Protein AF-A0A502FK28-F1 (afdb_monomer)

Radius of gyration: 28.44 Å; Cα contacts (8 Å, |Δi|>4): 170; chains: 1; bounding box: 44×73×74 Å

Foldseek 3Di:
DDDDDDDDDDDDDDDDPPPPPVCPPPPDDDDDPPDDDPVLQFQAFEAEPVRDTQATFHDFDADPVVRDTQWTWGFGADPVRPDIAIAIDGPVQWDDDPPPSHIYGHHHSVVRNVGDGDDD

Organism: NCBI:txid1854500

Mean predicted aligned error: 12.31 Å

Structure (mmCIF, N/CA/C/O backbone):
data_AF-A0A502FK28-F1
#
_entry.id   AF-A0A502FK28-F1
#
loop_
_atom_site.group_PDB
_atom_site.id
_atom_site.type_symbol
_atom_site.label_atom_id
_atom_site.label_alt_id
_atom_site.label_comp_id
_atom_site.label_asym_id
_atom_site.label_entity_id
_atom_site.label_seq_id
_atom_site.pdbx_PDB_ins_code
_atom_site.Cartn_x
_atom_site.Cartn_y
_atom_site.Cartn_z
_atom_site.occupancy
_atom_site.B_iso_or_equiv
_atom_site.auth_seq_id
_atom_site.auth_comp_id
_atom_site.auth_asym_id
_atom_site.auth_atom_id
_atom_site.pdbx_PDB_model_num
ATOM 1 N N . MET A 1 1 ? 29.294 56.379 50.948 1.00 40.31 1 MET A N 1
ATOM 2 C CA . MET A 1 1 ? 28.329 57.498 51.034 1.00 40.31 1 MET A CA 1
ATOM 3 C C . MET A 1 1 ? 27.189 57.244 50.061 1.00 40.31 1 MET A C 1
ATOM 5 O O . MET A 1 1 ? 27.448 56.984 48.898 1.00 40.31 1 MET A O 1
ATOM 9 N N . LYS A 1 2 ? 25.957 57.229 50.581 1.00 33.72 2 LYS A N 1
ATOM 10 C CA . LYS A 1 2 ? 24.683 57.074 49.860 1.00 33.72 2 LYS A CA 1
ATOM 11 C C . LYS A 1 2 ? 24.199 58.450 49.392 1.00 33.72 2 LYS A C 1
ATOM 13 O O . LYS A 1 2 ? 24.170 59.340 50.229 1.00 33.72 2 LYS A O 1
ATOM 18 N N . LEU A 1 3 ? 23.774 58.574 48.135 1.00 41.69 3 LEU A N 1
ATOM 19 C CA . LEU A 1 3 ? 22.948 59.639 47.527 1.00 41.69 3 LEU A CA 1
ATOM 20 C C . LEU A 1 3 ? 22.390 59.019 46.221 1.00 41.69 3 LEU A C 1
ATOM 22 O O . LEU A 1 3 ? 23.112 58.258 45.593 1.00 41.69 3 LEU A O 1
ATOM 26 N N . MET A 1 4 ? 21.163 59.198 45.733 1.00 41.06 4 MET A N 1
ATOM 27 C CA . MET A 1 4 ? 20.084 60.143 46.006 1.00 41.06 4 MET A CA 1
ATOM 28 C C . MET A 1 4 ? 18.779 59.523 45.456 1.00 41.06 4 MET A C 1
ATOM 30 O O . MET A 1 4 ? 18.803 58.812 44.454 1.00 41.06 4 MET A O 1
ATOM 34 N N . ARG A 1 5 ? 17.649 59.764 46.125 1.00 48.34 5 ARG A N 1
ATOM 35 C CA . ARG A 1 5 ? 16.294 59.406 45.675 1.00 48.34 5 ARG A CA 1
ATOM 36 C C . ARG A 1 5 ? 15.754 60.516 44.775 1.00 48.34 5 ARG A C 1
ATOM 38 O O . ARG A 1 5 ? 15.783 61.655 45.220 1.00 48.34 5 ARG A O 1
ATOM 45 N N . THR A 1 6 ? 15.127 60.179 43.652 1.00 44.59 6 THR A N 1
ATOM 46 C CA . THR A 1 6 ? 14.027 60.975 43.077 1.00 44.59 6 THR A CA 1
ATOM 47 C C . THR A 1 6 ? 13.126 60.081 42.232 1.00 44.59 6 THR A C 1
ATOM 49 O O . THR A 1 6 ? 13.538 59.485 41.243 1.00 44.59 6 THR A O 1
ATOM 52 N N . ALA A 1 7 ? 11.878 59.978 42.681 1.00 48.84 7 ALA A N 1
ATOM 53 C CA . ALA A 1 7 ? 10.762 59.425 41.940 1.00 48.84 7 ALA A CA 1
ATOM 54 C C . ALA A 1 7 ? 10.211 60.501 40.999 1.00 48.84 7 ALA A C 1
ATOM 56 O O . ALA A 1 7 ? 10.055 61.656 41.401 1.00 48.84 7 ALA A O 1
ATOM 57 N N . THR A 1 8 ? 9.855 60.130 39.774 1.00 46.88 8 THR A N 1
ATOM 58 C CA . THR A 1 8 ? 8.881 60.889 38.987 1.00 46.88 8 THR A CA 1
ATOM 59 C C . THR A 1 8 ? 8.050 59.903 38.179 1.00 46.88 8 THR A C 1
ATOM 61 O O . THR A 1 8 ? 8.570 59.095 37.416 1.00 46.88 8 THR A O 1
ATOM 64 N N . LEU A 1 9 ? 6.754 59.938 38.464 1.00 50.47 9 LEU A N 1
ATOM 65 C CA . LEU A 1 9 ? 5.684 59.121 37.921 1.00 50.47 9 LEU A CA 1
ATOM 66 C C . LEU A 1 9 ? 5.212 59.758 36.606 1.00 50.47 9 LEU A C 1
ATOM 68 O O . LEU A 1 9 ? 4.836 60.928 36.633 1.00 50.47 9 LEU A O 1
ATOM 72 N N . LEU A 1 10 ? 5.174 59.021 35.491 1.00 40.47 10 LEU A N 1
ATOM 73 C CA . LEU A 1 10 ? 4.276 59.361 34.385 1.00 40.47 10 LEU A CA 1
ATOM 74 C C . LEU A 1 10 ? 4.011 58.179 33.440 1.00 40.47 10 LEU A C 1
ATOM 76 O O . LEU A 1 10 ? 4.933 57.512 32.986 1.00 40.47 10 LEU A O 1
ATOM 80 N N . ALA A 1 11 ? 2.730 58.074 33.087 1.00 39.06 11 ALA A N 1
ATOM 81 C CA . ALA A 1 11 ? 2.180 57.598 31.821 1.00 39.06 11 ALA A CA 1
ATOM 82 C C . ALA A 1 11 ? 1.868 56.098 31.633 1.00 39.06 11 ALA A C 1
ATOM 84 O O . ALA A 1 11 ? 2.715 55.270 31.326 1.00 39.06 11 ALA A O 1
ATOM 85 N N . ALA A 1 12 ? 0.549 55.879 31.632 1.00 44.69 12 ALA A N 1
ATOM 86 C CA . ALA A 1 12 ? -0.217 55.322 30.516 1.00 44.69 12 ALA A CA 1
ATOM 87 C C . ALA A 1 12 ? -0.491 53.810 30.506 1.00 44.69 12 ALA A C 1
ATOM 89 O O . ALA A 1 12 ? 0.389 52.970 30.354 1.00 44.69 12 ALA A O 1
ATOM 90 N N . LEU A 1 13 ? -1.796 53.521 30.583 1.00 50.53 13 LEU A N 1
ATOM 91 C CA . LEU A 1 13 ? -2.466 52.342 30.040 1.00 50.53 13 LEU A CA 1
ATOM 92 C C . LEU A 1 13 ? -1.784 51.863 28.748 1.00 50.53 13 LEU A C 1
ATOM 94 O O . LEU A 1 13 ? -1.858 52.539 27.723 1.00 50.53 13 LEU A O 1
ATOM 98 N N . ALA A 1 14 ? -1.223 50.661 28.773 1.00 48.22 14 ALA A N 1
ATOM 99 C CA . ALA A 1 14 ? -1.036 49.864 27.573 1.00 48.22 14 ALA A CA 1
ATOM 100 C C . ALA A 1 14 ? -1.910 48.621 27.732 1.00 48.22 14 ALA A C 1
ATOM 102 O O . ALA A 1 14 ? -1.715 47.822 28.647 1.00 48.22 14 ALA A O 1
ATOM 103 N N . ALA A 1 15 ? -2.929 48.521 26.878 1.00 52.84 15 ALA A N 1
ATOM 104 C CA . ALA A 1 15 ? -3.768 47.346 26.740 1.00 52.84 15 ALA A CA 1
ATOM 105 C C . ALA A 1 15 ? -2.878 46.104 26.610 1.00 52.84 15 ALA A C 1
ATOM 107 O O . ALA A 1 15 ? -2.051 46.020 25.701 1.00 52.84 15 ALA A O 1
ATOM 108 N N . ALA A 1 16 ? -3.031 45.152 27.529 1.00 57.72 16 ALA A N 1
ATOM 109 C CA . ALA A 1 16 ? -2.436 43.841 27.346 1.00 57.72 16 ALA A CA 1
ATOM 110 C C . ALA A 1 16 ? -3.013 43.250 26.049 1.00 57.72 16 ALA A C 1
ATOM 112 O O . ALA A 1 16 ? -4.238 43.287 25.879 1.00 57.72 16 ALA A O 1
ATOM 113 N N . PRO A 1 17 ? -2.194 4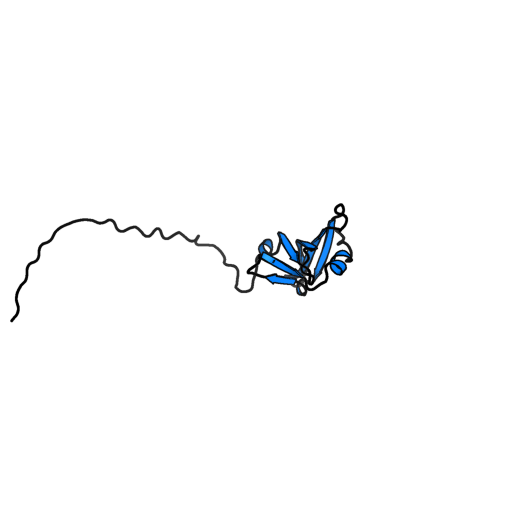2.706 25.132 1.00 52.06 17 PRO A N 1
ATOM 114 C CA . PRO A 1 17 ? -2.737 41.858 24.093 1.00 52.06 17 PRO A CA 1
ATOM 115 C C . PRO A 1 17 ? -3.353 40.667 24.824 1.00 52.06 17 PRO A C 1
ATOM 117 O O . PRO A 1 17 ? -2.648 39.865 25.438 1.00 52.06 17 PRO A O 1
ATOM 120 N N . ALA A 1 18 ? -4.684 40.603 24.829 1.00 57.78 18 ALA A N 1
ATOM 121 C CA . ALA A 1 18 ? -5.392 39.384 25.156 1.00 57.78 18 ALA A CA 1
ATOM 122 C C . ALA A 1 18 ? -4.776 38.310 24.264 1.00 57.78 18 ALA A C 1
ATOM 124 O O . ALA A 1 18 ? -4.838 38.412 23.037 1.00 57.78 18 ALA A O 1
ATOM 125 N N . LEU A 1 19 ? -4.094 37.343 24.876 1.00 58.50 19 LEU A N 1
ATOM 126 C CA . LEU A 1 19 ? -3.631 36.171 24.164 1.00 58.50 19 LEU A CA 1
ATOM 127 C C . LEU A 1 19 ? -4.883 35.569 23.535 1.00 58.50 19 LEU A C 1
ATOM 129 O O . LEU A 1 19 ? -5.733 35.026 24.239 1.00 58.50 19 LEU A O 1
ATOM 133 N N . ALA A 1 20 ? -5.017 35.719 22.220 1.00 54.94 20 ALA A N 1
ATOM 134 C CA . ALA A 1 20 ? -5.91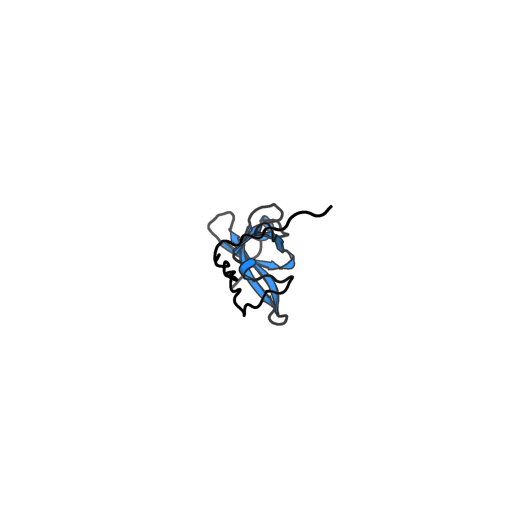1 34.912 21.424 1.00 54.94 20 ALA A CA 1
ATOM 135 C C . ALA A 1 20 ? -5.384 33.482 21.555 1.00 54.94 20 ALA A C 1
ATOM 137 O O . ALA A 1 20 ? -4.581 33.017 20.748 1.00 54.94 20 ALA A O 1
ATOM 138 N N . GLN A 1 21 ? -5.751 32.816 22.651 1.00 57.28 21 GLN A N 1
ATOM 139 C CA . GLN A 1 21 ? -5.604 31.384 22.790 1.00 57.28 21 GLN A CA 1
ATOM 140 C C . GLN A 1 21 ? -6.452 30.815 21.665 1.00 57.28 21 GLN A C 1
ATOM 142 O O . GLN A 1 21 ? -7.678 30.799 21.755 1.00 57.28 21 GLN A O 1
ATOM 147 N N . GLY A 1 22 ? -5.785 30.449 20.567 1.00 54.12 22 GLY A N 1
ATOM 148 C CA . GLY A 1 22 ? -6.382 29.688 19.487 1.00 54.12 22 GLY A CA 1
ATOM 149 C C . GLY A 1 22 ? -7.061 28.498 20.133 1.00 54.12 22 GLY A C 1
ATOM 150 O O . GLY A 1 22 ? -6.394 27.618 20.677 1.00 54.12 22 GLY A O 1
ATOM 151 N N . GLN A 1 23 ? -8.388 28.552 20.176 1.00 52.31 23 GLN A N 1
ATOM 152 C CA . GLN A 1 23 ? -9.214 27.519 20.762 1.00 52.31 23 GLN A CA 1
ATOM 153 C C . GLN A 1 23 ? -8.968 26.266 19.931 1.00 52.31 23 GLN A C 1
ATOM 155 O O . GLN A 1 23 ? -9.512 26.111 18.841 1.00 52.31 23 GLN A O 1
ATOM 160 N N . THR A 1 24 ? -8.091 25.387 20.408 1.00 60.69 24 THR A N 1
ATOM 161 C CA . THR A 1 24 ? -8.039 24.024 19.898 1.00 60.69 24 THR A CA 1
ATOM 162 C C . THR A 1 24 ? -9.405 23.430 20.235 1.00 60.69 24 THR A C 1
ATOM 164 O O . THR A 1 24 ? -9.802 23.521 21.400 1.00 60.69 24 THR A O 1
ATOM 167 N N . PRO A 1 25 ? -10.176 22.919 19.259 1.00 61.59 25 PRO A N 1
ATOM 168 C CA . PRO A 1 25 ? -11.527 22.445 19.518 1.00 61.59 25 PRO A CA 1
ATOM 169 C C . PRO A 1 25 ? -11.487 21.389 20.625 1.00 61.59 25 PRO A C 1
ATOM 171 O O . PRO A 1 25 ? -10.918 20.307 20.464 1.00 61.59 25 PRO A O 1
ATOM 174 N N . ALA A 1 26 ? -12.055 21.740 21.778 1.00 60.62 26 ALA A N 1
ATOM 175 C CA . ALA A 1 26 ? -12.177 20.855 22.922 1.00 60.62 26 ALA A CA 1
ATOM 176 C C . ALA A 1 26 ? -13.158 19.737 22.542 1.00 60.62 26 ALA A C 1
ATOM 178 O O . ALA A 1 26 ? -14.367 19.949 22.526 1.00 60.62 26 ALA A O 1
ATOM 179 N N . GLY A 1 27 ? -12.624 18.576 22.152 1.00 72.75 27 GLY A N 1
ATOM 180 C CA . GLY A 1 27 ? -13.416 17.420 21.715 1.00 72.75 27 GLY A CA 1
ATOM 181 C C . GLY A 1 27 ? -12.803 16.576 20.593 1.00 72.75 27 GLY A C 1
ATOM 182 O O . GLY A 1 27 ? -13.366 15.538 20.261 1.00 72.75 27 GLY A O 1
ATOM 183 N N . ALA A 1 28 ? -11.669 16.970 20.006 1.00 76.94 28 ALA A N 1
ATOM 184 C CA . ALA A 1 28 ? -11.015 16.154 18.983 1.00 76.94 28 ALA A CA 1
ATOM 185 C C . ALA A 1 28 ? -10.338 14.915 19.599 1.00 76.94 28 ALA A C 1
ATOM 187 O O . ALA A 1 28 ? -9.411 15.033 20.402 1.00 76.94 28 ALA A O 1
ATOM 188 N N . THR A 1 29 ? -10.776 13.718 19.205 1.00 83.19 29 THR A N 1
ATOM 189 C CA . THR A 1 29 ? -10.049 12.477 19.494 1.00 83.19 29 THR A CA 1
ATOM 190 C C . THR A 1 29 ? -8.783 12.434 18.642 1.00 83.19 29 THR A C 1
ATOM 192 O O . THR A 1 29 ? -8.853 12.464 17.414 1.00 83.19 29 THR A O 1
ATOM 195 N N . ALA A 1 30 ? -7.620 12.380 19.290 1.00 86.12 30 ALA A N 1
ATOM 196 C CA . ALA A 1 30 ? -6.344 12.231 18.603 1.00 86.12 30 ALA A CA 1
ATOM 197 C C . ALA A 1 30 ? -6.149 10.790 18.114 1.00 86.12 30 ALA A C 1
ATOM 199 O O . ALA A 1 30 ? -6.603 9.835 18.747 1.00 86.12 30 ALA A O 1
ATOM 200 N N . ILE A 1 31 ? -5.432 10.638 17.004 1.00 86.50 31 ILE A N 1
ATOM 201 C CA . ILE A 1 31 ? -5.016 9.323 16.515 1.00 86.50 31 ILE A CA 1
ATOM 202 C C . ILE A 1 31 ? -3.915 8.796 17.439 1.00 86.50 31 ILE A C 1
ATOM 204 O O . ILE A 1 31 ? -2.973 9.542 17.720 1.00 86.50 31 ILE A O 1
ATOM 208 N N . PRO A 1 32 ? -4.013 7.546 17.929 1.00 88.44 32 PRO A N 1
ATOM 209 C CA . PRO A 1 32 ? -2.973 6.971 18.769 1.00 88.44 32 PRO A CA 1
ATOM 210 C C . PRO A 1 32 ? -1.628 6.920 18.039 1.00 88.44 32 PRO A C 1
ATOM 212 O O . PRO A 1 32 ? -1.566 6.757 16.820 1.00 88.44 32 PRO A O 1
ATOM 215 N N . SER A 1 33 ? -0.532 7.009 18.789 1.00 86.75 33 SER A N 1
ATOM 216 C CA . SER A 1 33 ? 0.805 6.835 18.223 1.00 86.75 33 SER A CA 1
ATOM 217 C C . SER A 1 33 ? 0.933 5.477 17.519 1.00 86.75 33 SER A C 1
ATOM 219 O O . SER A 1 33 ? 0.344 4.476 17.934 1.00 86.75 33 SER A O 1
ATOM 221 N N . GLY A 1 34 ? 1.667 5.457 16.405 1.00 85.88 34 GLY A N 1
ATOM 222 C CA . GLY A 1 34 ? 1.835 4.259 15.576 1.00 85.88 34 GLY A CA 1
ATOM 223 C C . GLY A 1 34 ? 0.612 3.874 14.734 1.00 85.88 34 GLY A C 1
ATOM 224 O O . GLY A 1 34 ? 0.628 2.810 14.123 1.00 85.88 34 GLY A O 1
ATOM 225 N N . HIS A 1 35 ? -0.434 4.706 14.690 1.00 87.19 35 HIS A N 1
ATOM 226 C CA . HIS A 1 35 ? -1.594 4.507 13.823 1.00 87.19 35 HIS A CA 1
ATOM 227 C C . HIS A 1 35 ? -1.645 5.589 12.744 1.00 87.19 35 HIS A C 1
ATOM 229 O O . HIS A 1 35 ? -1.247 6.733 12.959 1.00 87.19 35 HIS A O 1
ATOM 235 N N . LEU A 1 36 ? -2.177 5.223 11.582 1.00 87.00 36 LEU A N 1
ATOM 236 C CA . LEU A 1 36 ? -2.362 6.111 10.439 1.00 87.00 36 LEU A CA 1
ATOM 237 C C . LEU A 1 36 ? -3.832 6.090 10.026 1.00 87.00 36 LEU A C 1
ATOM 239 O O . LEU A 1 36 ? -4.509 5.066 10.137 1.00 87.00 36 LEU A O 1
ATOM 243 N N . ARG A 1 37 ? -4.336 7.226 9.534 1.00 89.56 37 ARG A N 1
ATOM 244 C CA . ARG A 1 37 ? -5.651 7.259 8.879 1.00 89.56 37 ARG A CA 1
ATOM 245 C C . ARG A 1 37 ? -5.567 6.455 7.591 1.00 89.56 37 ARG A C 1
ATOM 247 O O . ARG A 1 37 ? -4.596 6.612 6.859 1.00 89.56 37 ARG A O 1
ATOM 254 N N . ALA A 1 38 ? -6.614 5.702 7.266 1.00 90.94 38 ALA A N 1
ATOM 255 C CA . ALA A 1 38 ? -6.724 5.058 5.957 1.00 90.94 38 ALA A CA 1
ATOM 256 C C . ALA A 1 38 ? -6.568 6.077 4.813 1.00 90.94 38 ALA A C 1
ATOM 258 O O . ALA A 1 38 ? -5.779 5.857 3.908 1.00 90.94 38 ALA A O 1
ATOM 259 N N . GLU A 1 39 ? -7.197 7.251 4.929 1.00 90.06 39 GLU A N 1
ATOM 260 C CA . GLU A 1 39 ? -7.079 8.364 3.966 1.00 90.06 39 GLU A CA 1
ATOM 261 C C . GLU A 1 39 ? -5.645 8.913 3.813 1.00 90.06 39 GLU A C 1
ATOM 263 O O . GLU A 1 39 ? -5.328 9.580 2.839 1.00 90.06 39 GLU A O 1
ATOM 268 N N . ALA A 1 40 ? -4.743 8.660 4.768 1.00 87.88 40 ALA A N 1
ATOM 269 C CA . ALA A 1 40 ? -3.338 9.035 4.597 1.00 87.88 40 ALA A CA 1
ATOM 270 C C . ALA A 1 40 ? -2.586 8.072 3.658 1.00 87.88 40 ALA A C 1
ATOM 272 O O . ALA A 1 40 ? -1.547 8.452 3.115 1.00 87.88 40 ALA A O 1
ATOM 273 N N . LEU A 1 41 ? -3.097 6.845 3.506 1.00 89.88 41 LEU A N 1
ATOM 274 C CA . LEU A 1 41 ? -2.559 5.792 2.646 1.00 89.88 41 LEU A CA 1
ATOM 275 C C . LEU A 1 41 ? -3.315 5.677 1.313 1.00 89.88 41 LEU A C 1
ATOM 277 O O . LEU A 1 41 ? -2.694 5.327 0.320 1.00 89.88 41 LEU A O 1
ATOM 281 N N . ILE A 1 42 ? -4.617 5.957 1.291 1.00 93.31 42 ILE A N 1
ATOM 282 C CA . ILE A 1 42 ? -5.416 6.053 0.061 1.00 93.31 42 ILE A CA 1
ATOM 283 C C . ILE A 1 42 ? -4.954 7.279 -0.748 1.00 93.31 42 ILE A C 1
ATOM 285 O O . ILE A 1 42 ? -4.419 8.237 -0.177 1.00 93.31 42 ILE A O 1
ATOM 289 N N . ASP A 1 43 ? -5.099 7.213 -2.071 1.00 91.88 43 ASP A N 1
ATOM 290 C CA . ASP A 1 43 ? -4.651 8.226 -3.036 1.00 91.88 43 ASP A CA 1
ATOM 291 C C . ASP A 1 43 ? -3.131 8.469 -2.979 1.00 91.88 43 ASP A C 1
ATOM 293 O O . ASP A 1 43 ? -2.628 9.597 -3.056 1.00 91.88 43 ASP A O 1
ATOM 297 N N . ARG A 1 44 ? -2.372 7.400 -2.711 1.00 93.06 44 ARG A N 1
ATOM 298 C CA . ARG A 1 44 ? -0.908 7.428 -2.681 1.00 93.06 44 ARG A CA 1
ATOM 299 C C . ARG A 1 44 ? -0.313 6.751 -3.890 1.00 93.06 44 ARG A C 1
ATOM 301 O O . ARG A 1 44 ? -0.587 5.576 -4.123 1.00 93.06 44 ARG A O 1
ATOM 308 N N . ASP A 1 45 ? 0.633 7.442 -4.508 1.00 94.38 45 ASP A N 1
ATOM 309 C CA . ASP A 1 45 ? 1.497 6.875 -5.532 1.00 94.38 45 ASP A CA 1
ATOM 310 C C . ASP A 1 45 ? 2.316 5.712 -4.955 1.00 94.38 45 ASP A C 1
ATOM 312 O O . ASP A 1 45 ? 2.999 5.826 -3.919 1.00 94.38 45 ASP A O 1
ATOM 316 N N . VAL A 1 46 ? 2.259 4.583 -5.652 1.00 95.19 46 VAL A N 1
ATOM 317 C CA . VAL A 1 46 ? 2.982 3.361 -5.325 1.00 95.19 46 VAL A CA 1
ATOM 318 C C . VAL A 1 46 ? 4.168 3.210 -6.265 1.00 95.19 46 VAL A C 1
ATOM 320 O O . VAL A 1 46 ? 4.025 3.173 -7.487 1.00 95.19 46 VAL A O 1
ATOM 323 N N . TYR A 1 47 ? 5.349 3.050 -5.679 1.00 94.88 47 TYR A N 1
ATOM 324 C CA . TYR A 1 47 ? 6.609 2.861 -6.384 1.00 94.88 47 TYR A CA 1
ATOM 325 C C . TYR A 1 47 ? 7.145 1.457 -6.141 1.00 94.88 47 TYR A C 1
ATOM 327 O O . TYR A 1 47 ? 7.214 0.999 -5.003 1.00 94.88 47 TYR A O 1
ATOM 335 N N . SER A 1 48 ? 7.555 0.780 -7.204 1.00 94.81 48 SER A N 1
ATOM 336 C CA . SER A 1 48 ? 8.194 -0.534 -7.141 1.00 94.81 48 SER A CA 1
ATOM 337 C C . SER A 1 48 ? 9.673 -0.459 -6.734 1.00 94.81 48 SER A C 1
ATOM 339 O O . SER A 1 48 ? 10.258 0.620 -6.610 1.00 94.81 48 SER A O 1
ATOM 341 N N . THR A 1 49 ? 10.317 -1.619 -6.568 1.00 95.75 49 THR A N 1
ATOM 342 C CA . THR A 1 49 ? 11.750 -1.719 -6.218 1.00 95.75 49 THR A CA 1
ATOM 343 C C . THR A 1 49 ? 12.693 -1.177 -7.294 1.00 95.75 49 THR A C 1
ATOM 345 O O . THR A 1 49 ? 13.803 -0.753 -6.983 1.00 95.75 49 THR A O 1
ATOM 348 N N . ASP A 1 50 ? 12.246 -1.134 -8.548 1.00 95.06 50 ASP A N 1
ATOM 349 C CA . ASP A 1 50 ? 12.919 -0.48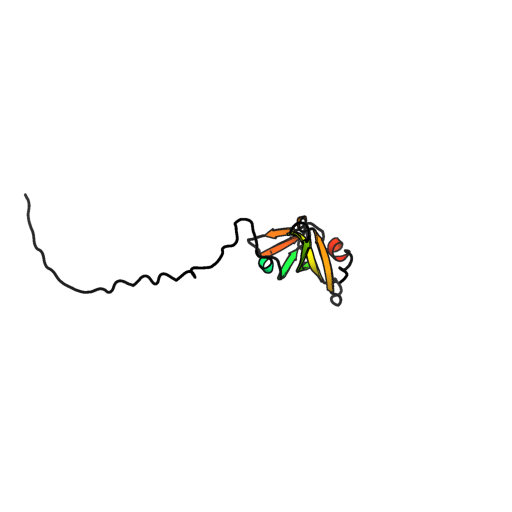6 -9.677 1.00 95.06 50 ASP A CA 1
ATOM 350 C C . ASP A 1 50 ? 12.689 1.037 -9.737 1.00 95.06 50 ASP A C 1
ATOM 352 O O . ASP A 1 50 ? 13.102 1.683 -10.698 1.00 95.06 50 ASP A O 1
ATOM 356 N N . ASN A 1 51 ? 12.082 1.625 -8.696 1.00 91.88 51 ASN A N 1
ATOM 357 C CA . ASN A 1 51 ? 11.791 3.056 -8.573 1.00 91.88 51 ASN A CA 1
ATOM 358 C C . ASN A 1 51 ? 10.910 3.583 -9.723 1.00 91.88 51 ASN A C 1
ATOM 360 O O . ASN A 1 51 ? 11.081 4.707 -10.199 1.00 91.88 51 ASN A O 1
ATOM 364 N N . VAL A 1 52 ? 9.967 2.749 -10.164 1.00 92.44 52 VAL A N 1
ATOM 365 C CA . VAL A 1 52 ? 8.960 3.069 -11.177 1.00 92.44 52 VAL A CA 1
ATOM 366 C C . VAL A 1 52 ? 7.609 3.192 -10.487 1.00 92.44 52 VAL A C 1
ATOM 368 O O . VAL A 1 52 ? 7.246 2.350 -9.667 1.00 92.44 52 VAL A O 1
ATOM 371 N N . GLU A 1 53 ? 6.853 4.229 -10.830 1.00 93.06 53 GLU A N 1
ATOM 372 C CA . GLU A 1 53 ? 5.465 4.350 -10.399 1.00 93.06 53 GLU A CA 1
ATOM 373 C C . GLU A 1 53 ? 4.622 3.262 -11.081 1.00 93.06 53 GLU A C 1
ATOM 375 O O . GLU A 1 53 ? 4.623 3.105 -12.309 1.00 93.06 53 GLU A O 1
ATOM 380 N N . VAL A 1 54 ? 3.959 2.438 -10.271 1.00 93.75 54 VAL A N 1
ATOM 381 C CA . VAL A 1 54 ? 3.097 1.351 -10.758 1.00 93.75 54 VAL A CA 1
ATOM 382 C C . VAL A 1 54 ? 1.624 1.743 -10.780 1.00 93.75 54 VAL A C 1
ATOM 384 O O . VAL A 1 54 ? 0.865 1.118 -11.522 1.00 93.75 54 VAL A O 1
ATOM 387 N N . GLY A 1 55 ? 1.255 2.764 -10.006 1.00 94.12 55 GLY A N 1
ATOM 388 C CA . GLY A 1 55 ? -0.084 3.331 -9.921 1.00 94.12 55 GLY A CA 1
ATOM 389 C C . GLY A 1 55 ? -0.403 3.812 -8.506 1.00 94.12 55 GLY A C 1
ATOM 390 O O . GLY A 1 55 ? 0.508 4.221 -7.788 1.00 94.12 55 GLY A O 1
ATOM 391 N N . GLU A 1 56 ? -1.665 3.731 -8.090 1.00 94.81 56 GLU A N 1
ATOM 392 C CA . GLU A 1 56 ? -2.178 4.414 -6.893 1.00 94.81 56 GLU A CA 1
ATOM 393 C C . GLU A 1 56 ? -2.865 3.449 -5.912 1.00 94.81 56 GLU A C 1
ATOM 395 O O . GLU A 1 56 ? -3.463 2.448 -6.310 1.00 94.81 56 GLU A O 1
ATOM 400 N N . VAL A 1 57 ? -2.791 3.727 -4.608 1.00 95.56 57 VAL A N 1
ATOM 401 C CA . VAL A 1 57 ? -3.585 3.007 -3.601 1.00 95.56 57 VAL A CA 1
ATOM 402 C C . VAL A 1 57 ? -5.058 3.413 -3.683 1.00 95.56 57 VAL A C 1
ATOM 404 O O . VAL A 1 57 ? -5.413 4.520 -3.286 1.00 95.56 57 VAL A O 1
ATOM 407 N N . GLN A 1 58 ? -5.919 2.476 -4.085 1.00 95.50 58 GLN A N 1
ATOM 408 C CA . GLN A 1 58 ? -7.354 2.714 -4.242 1.00 95.50 58 GLN A CA 1
ATOM 409 C C . GLN A 1 58 ? -8.179 2.329 -3.008 1.00 95.50 58 GLN A C 1
ATOM 411 O O . GLN A 1 58 ? -9.153 3.007 -2.686 1.00 95.50 58 GLN A O 1
ATOM 416 N N . ASP A 1 59 ? -7.845 1.212 -2.352 1.00 95.25 59 ASP A N 1
ATOM 417 C CA . ASP A 1 59 ? -8.665 0.656 -1.266 1.00 95.25 59 ASP A CA 1
ATOM 418 C C . ASP A 1 59 ? -7.858 -0.264 -0.328 1.00 95.25 59 ASP A C 1
ATOM 420 O O . ASP A 1 59 ? -6.708 -0.623 -0.600 1.00 95.25 59 ASP A O 1
ATOM 424 N N . LEU A 1 60 ? -8.462 -0.669 0.789 1.00 94.94 60 LEU A N 1
ATOM 425 C CA . LEU A 1 60 ? -7.895 -1.549 1.808 1.00 94.94 60 LEU A CA 1
ATOM 426 C C . LEU A 1 60 ? -8.843 -2.721 2.084 1.00 94.94 60 LEU A C 1
ATOM 428 O O . LEU A 1 60 ? -10.011 -2.537 2.413 1.00 94.94 60 LEU A O 1
ATOM 432 N N . ILE A 1 61 ? -8.323 -3.946 2.041 1.00 94.31 61 ILE A N 1
ATOM 433 C CA . ILE A 1 61 ? -9.090 -5.150 2.380 1.00 94.31 61 ILE A CA 1
ATOM 434 C C . ILE A 1 61 ? -8.879 -5.474 3.855 1.00 94.31 61 ILE A C 1
ATOM 436 O O . ILE A 1 61 ? -7.743 -5.610 4.319 1.00 94.31 61 ILE A O 1
ATOM 440 N N . ILE A 1 62 ? -9.984 -5.637 4.579 1.00 95.44 62 ILE A N 1
ATOM 441 C CA . ILE A 1 62 ? -10.005 -5.910 6.016 1.00 95.44 62 ILE A CA 1
ATOM 442 C C . ILE A 1 62 ? -10.452 -7.353 6.253 1.00 95.44 62 ILE A C 1
ATOM 444 O O . ILE A 1 62 ? -11.453 -7.796 5.694 1.00 95.44 62 ILE A O 1
ATOM 448 N N . ASP A 1 63 ? -9.740 -8.070 7.123 1.00 94.88 63 ASP A N 1
ATOM 449 C CA . ASP A 1 63 ? -10.215 -9.332 7.694 1.00 94.88 63 ASP A CA 1
ATOM 450 C C . ASP A 1 63 ? -11.288 -9.025 8.755 1.00 94.88 63 ASP A C 1
ATOM 452 O O . ASP A 1 63 ? -10.943 -8.497 9.819 1.00 94.88 63 ASP A O 1
ATOM 456 N N . PRO A 1 64 ? -12.574 -9.346 8.517 1.00 94.31 64 PRO A N 1
ATOM 457 C CA . PRO A 1 64 ? -13.649 -9.008 9.444 1.00 94.31 64 PRO A CA 1
ATOM 458 C C . PRO A 1 64 ? -13.563 -9.786 10.762 1.00 94.31 64 PRO A C 1
ATOM 460 O O . PRO A 1 64 ? -14.084 -9.318 11.771 1.00 94.31 64 PRO A O 1
ATOM 463 N N . ALA A 1 65 ? -12.906 -10.951 10.782 1.00 95.00 65 ALA A N 1
ATOM 464 C CA . ALA A 1 65 ? -12.746 -11.732 12.004 1.00 95.00 65 ALA A CA 1
ATOM 465 C C . ALA A 1 65 ? -11.688 -11.116 12.931 1.00 95.00 65 ALA A C 1
ATOM 467 O O . ALA A 1 65 ? -11.834 -11.152 14.151 1.00 95.00 65 ALA A O 1
ATOM 468 N N . GLY A 1 66 ? -10.622 -10.553 12.353 1.00 91.31 66 GLY A N 1
ATOM 469 C CA . GLY A 1 66 ? -9.501 -9.983 13.101 1.00 91.31 66 GLY A CA 1
ATOM 470 C C . GLY A 1 66 ? -9.454 -8.456 13.169 1.00 91.31 66 GLY A C 1
ATOM 471 O O . GLY A 1 66 ? -8.592 -7.926 13.863 1.00 91.31 66 GLY A O 1
ATOM 472 N N . GLY A 1 67 ? -10.315 -7.746 12.434 1.00 92.12 67 GLY A N 1
ATOM 473 C CA . GLY A 1 67 ? -10.384 -6.281 12.419 1.00 92.12 67 GLY A CA 1
ATOM 474 C C . GLY A 1 67 ? -9.122 -5.585 11.895 1.00 92.12 67 GLY A C 1
ATOM 475 O O . GLY A 1 67 ? -8.870 -4.438 12.256 1.00 92.12 67 GLY A O 1
ATOM 476 N N . ARG A 1 68 ? -8.306 -6.266 11.078 1.00 92.94 68 ARG A N 1
ATOM 477 C CA . ARG A 1 68 ? -7.028 -5.743 10.564 1.00 92.94 68 ARG A CA 1
ATOM 478 C C . ARG A 1 68 ? -7.023 -5.679 9.044 1.00 92.94 68 ARG A C 1
ATOM 480 O O . ARG A 1 68 ? -7.587 -6.550 8.385 1.00 92.94 68 ARG A O 1
ATOM 487 N N . VAL A 1 69 ? -6.332 -4.681 8.502 1.00 94.19 69 VAL A N 1
ATOM 488 C CA . VAL A 1 69 ? -6.049 -4.599 7.065 1.00 94.19 69 VAL A CA 1
ATOM 489 C C . VAL A 1 69 ? -5.080 -5.721 6.695 1.00 94.19 69 VAL A C 1
ATOM 491 O O . VAL A 1 69 ? -4.002 -5.827 7.277 1.00 94.19 69 VAL A O 1
ATOM 494 N N . THR A 1 70 ? -5.463 -6.565 5.742 1.00 94.56 70 THR A N 1
ATOM 495 C CA . THR A 1 70 ? -4.637 -7.682 5.255 1.00 94.56 70 THR A CA 1
ATOM 496 C C . THR A 1 70 ? -4.024 -7.393 3.895 1.00 94.56 70 THR A C 1
ATOM 498 O O . THR A 1 70 ? -2.912 -7.839 3.610 1.00 94.56 70 THR A O 1
ATOM 501 N N . MET A 1 71 ? -4.733 -6.649 3.046 1.00 95.00 71 MET A N 1
ATOM 502 C CA . MET A 1 71 ? -4.275 -6.325 1.699 1.00 95.00 71 MET A CA 1
ATOM 503 C C . MET A 1 71 ? -4.584 -4.876 1.348 1.00 95.00 71 MET A C 1
ATOM 505 O O . MET A 1 71 ? -5.501 -4.271 1.899 1.00 95.00 71 MET A O 1
ATOM 509 N N . VAL A 1 72 ? -3.816 -4.351 0.404 1.00 95.56 72 VAL A N 1
ATOM 510 C CA . VAL A 1 72 ? -4.010 -3.044 -0.212 1.00 95.56 72 VAL A CA 1
ATOM 511 C C . VAL A 1 72 ? -4.359 -3.259 -1.673 1.00 95.56 72 VAL A C 1
ATOM 513 O O . VAL A 1 72 ? -3.722 -4.064 -2.355 1.00 95.56 72 VAL A O 1
ATOM 516 N N . VAL A 1 73 ? -5.394 -2.569 -2.129 1.00 96.00 73 VAL A N 1
ATOM 517 C CA . VAL A 1 73 ? -5.813 -2.556 -3.523 1.00 96.00 73 VAL A CA 1
ATOM 518 C C . VAL A 1 73 ? -5.083 -1.419 -4.213 1.00 96.00 73 VAL A C 1
ATOM 520 O O . VAL A 1 73 ? -5.175 -0.268 -3.791 1.00 96.00 73 VAL A O 1
ATOM 523 N N . ILE A 1 74 ? -4.345 -1.759 -5.260 1.00 95.75 74 ILE A N 1
ATOM 524 C CA . ILE A 1 74 ? -3.592 -0.815 -6.076 1.00 95.75 74 ILE A CA 1
ATOM 525 C C . ILE A 1 74 ? -4.251 -0.767 -7.448 1.00 95.75 74 ILE A C 1
ATOM 527 O O . ILE A 1 74 ? -4.430 -1.809 -8.088 1.00 95.75 74 ILE A O 1
ATOM 531 N N . GLU A 1 75 ? -4.603 0.429 -7.898 1.00 94.88 75 GLU A N 1
ATOM 532 C CA . GLU A 1 75 ? -4.916 0.681 -9.294 1.00 94.88 75 GLU A CA 1
ATOM 533 C C . GLU A 1 75 ? -3.615 0.666 -10.090 1.00 94.88 75 GLU A C 1
ATOM 535 O O . GLU A 1 75 ? -2.731 1.483 -9.862 1.00 94.88 75 GLU A O 1
ATOM 540 N N . VAL A 1 76 ? -3.473 -0.291 -11.002 1.00 93.62 76 VAL A N 1
ATOM 541 C CA . VAL A 1 76 ? -2.281 -0.457 -11.831 1.00 93.62 76 VAL A CA 1
ATOM 542 C C . VAL A 1 76 ? -2.607 -0.058 -13.254 1.00 93.62 76 VAL A C 1
ATOM 544 O O . VAL A 1 76 ? -3.439 -0.680 -13.928 1.00 93.62 76 VAL A O 1
ATOM 547 N N . GLU A 1 77 ? -1.869 0.924 -13.752 1.00 85.88 77 GLU A N 1
ATOM 548 C CA . GLU A 1 77 ? -1.931 1.306 -15.152 1.00 85.88 77 GLU A CA 1
ATOM 549 C C . GLU A 1 77 ? -1.280 0.223 -16.025 1.00 85.88 77 GLU A C 1
ATOM 551 O O 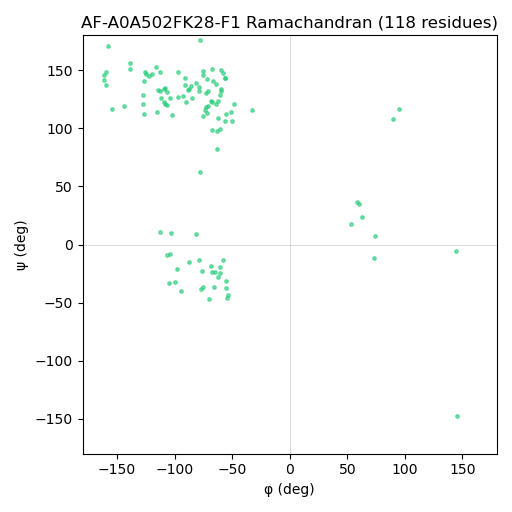. GLU A 1 77 ? -0.161 -0.250 -15.776 1.00 85.88 77 GLU A O 1
ATOM 556 N N . SER A 1 78 ? -1.948 -0.194 -17.102 1.00 73.25 78 SER A N 1
ATOM 557 C CA . SER A 1 78 ? -1.302 -1.027 -18.114 1.00 73.25 78 SER A CA 1
ATOM 558 C C . SER A 1 78 ? -0.307 -0.198 -18.920 1.00 73.25 78 SER A C 1
ATOM 560 O O . SER A 1 78 ? -0.571 0.939 -19.301 1.00 73.25 78 SER A O 1
ATOM 562 N N . ARG A 1 79 ? 0.828 -0.803 -19.280 1.00 72.50 79 ARG A N 1
ATOM 563 C CA . ARG A 1 79 ? 1.884 -0.178 -20.100 1.00 72.50 79 ARG A CA 1
ATOM 564 C C . ARG A 1 79 ? 1.389 0.302 -21.479 1.00 72.50 79 ARG A C 1
ATOM 566 O O . ARG A 1 79 ? 2.108 1.016 -22.167 1.00 72.50 79 ARG A O 1
ATOM 573 N N . LEU A 1 80 ? 0.195 -0.120 -21.905 1.00 73.25 80 LEU A N 1
ATOM 574 C CA . LEU A 1 80 ? -0.437 0.266 -23.172 1.00 73.25 80 LEU A CA 1
ATOM 575 C C . LEU A 1 80 ? -1.555 1.317 -23.008 1.00 73.25 80 LEU A C 1
ATOM 577 O O . LEU A 1 80 ? -2.280 1.574 -23.963 1.00 73.25 80 LEU A O 1
ATOM 581 N N . GLY A 1 81 ? -1.705 1.915 -21.820 1.00 65.75 81 GLY A N 1
ATOM 582 C CA . GLY A 1 81 ? -2.463 3.153 -21.585 1.00 65.75 81 GLY A CA 1
ATOM 583 C C . GLY A 1 81 ? -3.993 3.072 -21.646 1.00 65.75 81 GLY A C 1
ATOM 584 O O . GLY A 1 81 ? -4.650 4.016 -21.233 1.00 65.75 81 GLY A O 1
ATOM 585 N N . LEU A 1 82 ? -4.580 1.975 -22.137 1.00 68.25 82 LEU A N 1
ATOM 586 C CA . LEU A 1 82 ? -6.040 1.865 -22.322 1.00 68.25 82 LEU A CA 1
ATOM 587 C C . LEU A 1 82 ? -6.748 0.961 -21.308 1.00 68.25 82 LEU A C 1
ATOM 589 O O . LEU A 1 82 ? -7.973 0.913 -21.285 1.00 68.25 82 LEU A O 1
ATOM 593 N N . ALA A 1 83 ? -5.996 0.222 -20.496 1.00 78.19 83 ALA A N 1
ATOM 594 C CA . ALA A 1 83 ? -6.557 -0.683 -19.503 1.00 78.19 83 ALA A CA 1
ATOM 595 C C . ALA A 1 83 ? -5.947 -0.380 -18.138 1.00 78.19 83 ALA A C 1
ATOM 597 O O . ALA A 1 83 ? -4.733 -0.477 -17.963 1.00 78.19 83 ALA A O 1
ATOM 598 N N . GLN A 1 84 ? -6.798 -0.041 -17.183 1.00 85.50 84 GLN A N 1
ATOM 599 C CA . GLN A 1 84 ? -6.469 -0.055 -15.766 1.00 85.50 84 GLN A CA 1
ATOM 600 C C . GLN A 1 84 ? -6.982 -1.368 -15.188 1.00 85.50 84 GLN A C 1
ATOM 602 O O . GLN A 1 84 ? -7.970 -1.938 -15.664 1.00 85.50 84 GLN A O 1
ATOM 607 N N . 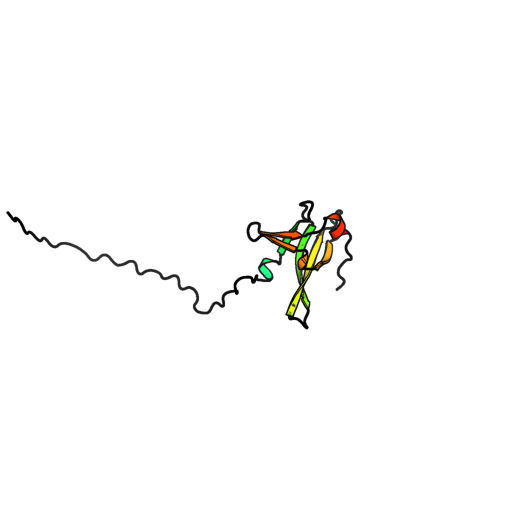LYS A 1 85 ? -6.285 -1.885 -14.184 1.00 91.19 85 LYS A N 1
ATOM 608 C CA . LYS A 1 85 ? -6.780 -3.008 -13.394 1.00 91.19 85 LYS A CA 1
ATOM 609 C C .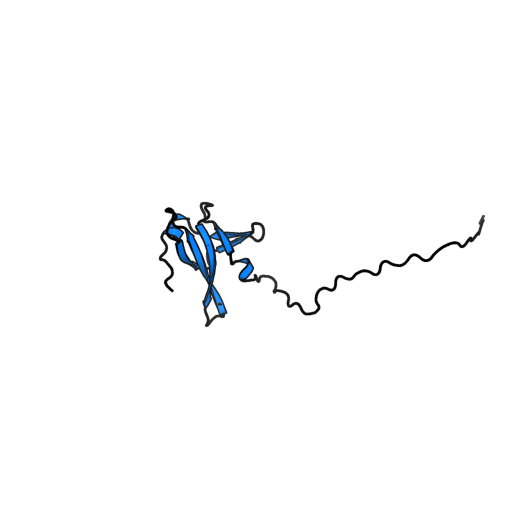 LYS A 1 85 ? -6.464 -2.770 -11.934 1.00 91.19 85 LYS A C 1
ATOM 611 O O . LYS A 1 85 ? -5.430 -2.198 -11.610 1.00 91.19 85 LYS A O 1
ATOM 616 N N . TYR A 1 86 ? -7.302 -3.309 -11.069 1.00 94.50 86 TYR A N 1
ATOM 617 C CA . TYR A 1 86 ? -7.032 -3.339 -9.642 1.00 94.50 86 TYR A CA 1
ATOM 618 C C . TYR A 1 86 ? -6.297 -4.626 -9.297 1.00 94.50 86 TYR A C 1
ATOM 620 O O . TYR A 1 86 ? -6.636 -5.692 -9.811 1.00 94.50 86 TYR A O 1
ATOM 628 N N . VAL A 1 87 ? -5.283 -4.542 -8.445 1.00 95.19 87 VAL A N 1
ATOM 629 C CA . VAL A 1 87 ? -4.571 -5.708 -7.908 1.00 95.19 87 VAL A CA 1
ATOM 630 C C . VAL A 1 87 ? -4.555 -5.621 -6.391 1.00 95.19 87 VAL A C 1
ATOM 632 O O . VAL A 1 87 ? -4.381 -4.543 -5.832 1.00 95.19 87 VAL A O 1
ATOM 635 N N . ALA A 1 88 ? -4.727 -6.753 -5.716 1.00 95.62 88 ALA A N 1
ATOM 636 C CA . ALA A 1 88 ? -4.591 -6.824 -4.268 1.00 95.62 88 ALA A CA 1
ATOM 637 C C . ALA A 1 88 ? -3.190 -7.324 -3.908 1.00 95.62 88 ALA A C 1
ATOM 639 O O . ALA A 1 88 ? -2.759 -8.380 -4.377 1.00 95.62 88 ALA A O 1
ATOM 640 N N . VAL A 1 89 ? -2.490 -6.579 -3.056 1.00 95.38 89 VAL A N 1
ATOM 641 C CA . VAL A 1 89 ? -1.168 -6.950 -2.543 1.00 95.38 89 VAL A CA 1
ATOM 642 C C . VAL A 1 89 ? -1.182 -7.015 -1.015 1.00 95.38 89 VAL A C 1
ATOM 644 O O . VAL A 1 89 ? -1.870 -6.216 -0.379 1.00 95.38 89 VAL A O 1
ATOM 647 N N . PRO A 1 90 ? -0.432 -7.933 -0.382 1.00 95.44 90 PRO A N 1
ATOM 648 C CA . PRO A 1 90 ? -0.326 -7.963 1.074 1.00 95.44 90 PRO A CA 1
ATOM 649 C C . PRO A 1 90 ? 0.241 -6.649 1.625 1.00 95.44 90 PRO A C 1
ATOM 651 O O . PRO A 1 90 ? 1.268 -6.174 1.140 1.00 95.44 90 PRO A O 1
ATOM 654 N N . LEU A 1 91 ? -0.376 -6.102 2.680 1.00 93.44 91 LEU A N 1
ATOM 655 C CA . LEU A 1 91 ? 0.076 -4.856 3.325 1.00 93.44 91 LEU A CA 1
ATOM 656 C C . LEU A 1 91 ? 1.550 -4.930 3.768 1.00 93.44 91 LEU A C 1
ATOM 658 O O . LEU A 1 91 ? 2.271 -3.941 3.734 1.00 93.44 91 LEU A O 1
ATOM 662 N N . GLU A 1 92 ? 2.022 -6.118 4.141 1.00 94.00 92 GLU A N 1
ATOM 663 C CA . GLU A 1 92 ? 3.391 -6.380 4.604 1.00 94.00 92 GLU A CA 1
ATOM 664 C C . GLU A 1 92 ? 4.471 -6.048 3.563 1.00 94.00 92 GLU A C 1
ATOM 666 O O . GLU A 1 92 ? 5.615 -5.765 3.936 1.00 94.00 92 GLU A O 1
ATOM 671 N N . ARG A 1 93 ? 4.103 -6.061 2.273 1.00 95.00 93 ARG A N 1
ATOM 672 C CA . ARG A 1 93 ? 4.963 -5.690 1.139 1.00 95.00 93 ARG A CA 1
ATOM 673 C C . ARG A 1 93 ? 5.093 -4.179 0.969 1.00 95.00 93 ARG A C 1
ATOM 675 O O . ARG A 1 93 ? 5.953 -3.737 0.214 1.00 95.00 93 ARG A O 1
ATOM 682 N N . LEU A 1 94 ? 4.250 -3.395 1.637 1.00 92.94 94 LEU A N 1
ATOM 683 C CA . LEU A 1 94 ? 4.279 -1.945 1.555 1.00 92.94 94 LEU A CA 1
ATOM 684 C C . LEU A 1 94 ? 5.180 -1.367 2.645 1.00 92.94 94 LEU A C 1
ATOM 686 O O . LEU A 1 94 ? 5.241 -1.830 3.790 1.00 92.94 94 LEU A O 1
ATOM 690 N N . ARG A 1 95 ? 5.881 -0.304 2.277 1.00 91.75 95 ARG A N 1
ATOM 6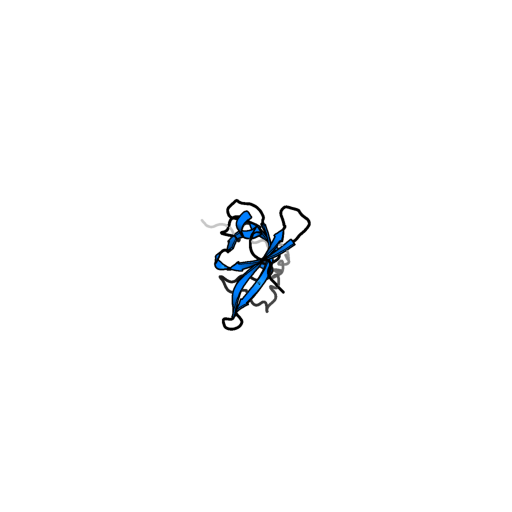91 C CA . ARG A 1 95 ? 6.671 0.534 3.168 1.00 91.75 95 ARG A CA 1
ATOM 692 C C . ARG A 1 95 ? 6.211 1.967 2.966 1.00 91.75 95 ARG A C 1
ATOM 694 O O . ARG A 1 95 ? 6.396 2.546 1.898 1.00 91.75 95 ARG A O 1
ATOM 701 N N . LEU A 1 96 ? 5.577 2.522 3.992 1.00 86.88 96 LEU A N 1
ATOM 702 C CA . LEU A 1 96 ? 5.185 3.923 3.991 1.00 86.88 96 LEU A CA 1
ATOM 703 C C . LEU A 1 96 ? 6.401 4.793 4.320 1.00 86.88 96 LEU A C 1
ATOM 705 O O . LEU A 1 96 ? 7.102 4.532 5.298 1.00 86.88 96 LEU A O 1
ATOM 709 N N . SER A 1 97 ? 6.624 5.837 3.524 1.00 80.31 97 SER A N 1
ATOM 710 C CA . SER A 1 97 ? 7.556 6.913 3.862 1.00 80.31 97 SER A CA 1
ATOM 711 C C . SER A 1 97 ? 6.758 8.122 4.340 1.00 80.31 97 SER A C 1
ATOM 713 O O . SER A 1 97 ? 6.065 8.762 3.548 1.00 80.31 97 SER A O 1
ATOM 715 N N . GLU A 1 98 ? 6.860 8.456 5.630 1.00 70.69 98 GLU A N 1
ATOM 716 C CA . GLU A 1 98 ? 6.199 9.647 6.189 1.00 70.69 98 GLU A CA 1
ATOM 717 C C . GLU A 1 98 ? 6.721 10.947 5.558 1.00 70.69 98 GLU A C 1
ATOM 719 O O . GLU A 1 98 ? 5.985 11.926 5.450 1.00 70.69 98 GLU A O 1
ATOM 724 N N . ALA A 1 99 ? 7.977 10.952 5.100 1.00 73.38 99 ALA A N 1
ATOM 725 C CA . ALA A 1 99 ? 8.630 12.135 4.550 1.00 73.38 99 ALA A CA 1
ATOM 726 C C . ALA A 1 99 ? 8.183 12.464 3.118 1.00 73.38 99 ALA A C 1
ATOM 728 O O . ALA A 1 99 ? 8.045 13.632 2.765 1.00 73.38 99 ALA A O 1
ATOM 729 N N . GLU A 1 100 ? 7.970 11.447 2.282 1.00 69.88 100 GLU A N 1
ATOM 730 C CA . GLU A 1 100 ? 7.891 11.635 0.826 1.00 69.88 100 GLU A CA 1
ATOM 731 C C . GLU A 1 100 ? 6.502 11.382 0.252 1.00 69.88 100 GLU A C 1
ATOM 733 O O . GLU A 1 100 ? 6.346 11.324 -0.963 1.00 69.88 100 GLU A O 1
ATOM 738 N N . ARG A 1 101 ? 5.478 11.246 1.107 1.00 81.25 101 ARG A N 1
ATOM 739 C CA . ARG A 1 101 ? 4.085 11.041 0.680 1.00 81.25 101 ARG A CA 1
ATOM 740 C C . ARG A 1 101 ? 3.899 9.858 -0.292 1.00 81.25 101 ARG A C 1
ATOM 742 O O . ARG A 1 101 ? 2.839 9.789 -0.900 1.00 81.25 101 ARG A O 1
ATOM 749 N N . ARG A 1 102 ? 4.861 8.933 -0.382 1.00 88.88 102 ARG A N 1
ATOM 750 C CA . ARG A 1 102 ? 4.900 7.801 -1.320 1.00 88.88 102 ARG A CA 1
ATOM 751 C C . ARG A 1 102 ? 4.847 6.463 -0.599 1.00 88.88 102 ARG A C 1
ATOM 753 O O . ARG A 1 102 ? 5.320 6.335 0.537 1.00 88.88 102 ARG A O 1
ATOM 760 N N . VAL A 1 103 ? 4.331 5.458 -1.293 1.00 93.81 103 VAL A N 1
ATOM 761 C CA . VAL A 1 103 ? 4.324 4.068 -0.839 1.00 93.81 103 VAL A CA 1
ATOM 762 C C . VAL A 1 103 ? 5.354 3.294 -1.647 1.00 93.81 103 VAL A C 1
ATOM 764 O O . VAL A 1 103 ? 5.262 3.212 -2.865 1.00 93.81 103 VAL A O 1
ATOM 767 N N . ALA A 1 104 ? 6.342 2.709 -0.978 1.00 94.81 104 ALA A N 1
ATOM 768 C CA . ALA A 1 104 ? 7.254 1.773 -1.618 1.00 94.81 104 ALA A CA 1
ATOM 769 C C . ALA A 1 104 ? 6.679 0.356 -1.534 1.00 94.81 104 ALA A C 1
ATOM 771 O O . ALA A 1 104 ? 6.244 -0.088 -0.470 1.00 94.81 104 ALA A O 1
ATOM 772 N N . LEU A 1 105 ? 6.690 -0.354 -2.654 1.00 95.38 105 LEU A N 1
ATOM 773 C CA . LEU A 1 105 ? 6.239 -1.726 -2.792 1.00 95.38 105 LEU A CA 1
ATOM 774 C C . LEU A 1 105 ? 7.451 -2.626 -3.017 1.00 95.38 105 LEU A C 1
ATOM 776 O O . LEU A 1 105 ? 8.205 -2.446 -3.971 1.00 95.38 105 LEU A O 1
ATOM 780 N N . ASP A 1 106 ? 7.613 -3.618 -2.146 1.00 95.88 106 ASP A N 1
ATOM 781 C CA . ASP A 1 106 ? 8.680 -4.618 -2.219 1.00 95.88 106 ASP A CA 1
ATOM 782 C C . ASP A 1 106 ? 8.374 -5.693 -3.279 1.00 95.88 106 ASP A C 1
ATOM 784 O O . ASP A 1 106 ? 8.128 -6.868 -2.981 1.00 95.88 106 ASP A O 1
ATOM 788 N N . MET A 1 107 ? 8.278 -5.234 -4.529 1.00 94.31 107 MET A N 1
ATOM 789 C CA . MET A 1 107 ? 8.003 -6.009 -5.734 1.00 94.31 107 MET A CA 1
ATOM 790 C C . MET A 1 107 ? 8.475 -5.227 -6.969 1.00 94.31 107 MET A C 1
ATOM 792 O O . MET A 1 107 ? 8.417 -3.996 -6.980 1.00 94.31 107 MET A O 1
ATOM 796 N N . ALA A 1 108 ? 8.915 -5.921 -8.021 1.00 94.94 108 ALA A N 1
ATOM 797 C CA . ALA A 1 108 ? 9.286 -5.277 -9.283 1.00 94.94 108 ALA A CA 1
ATOM 798 C C . ALA A 1 108 ? 8.041 -4.843 -10.077 1.00 94.94 108 ALA A C 1
ATOM 800 O O . ALA A 1 108 ? 7.032 -5.552 -10.094 1.00 94.94 108 ALA A O 1
ATOM 801 N N . SER A 1 109 ? 8.117 -3.727 -10.811 1.00 92.62 109 SER A N 1
ATOM 802 C CA . SER A 1 109 ? 6.980 -3.185 -11.577 1.00 92.62 109 SER A CA 1
ATOM 803 C C . SER A 1 109 ? 6.363 -4.188 -12.565 1.00 92.62 109 SER A C 1
ATOM 805 O O . SER A 1 109 ? 5.142 -4.249 -12.728 1.00 92.62 109 SER A O 1
ATOM 807 N N . ALA A 1 110 ? 7.194 -5.012 -13.208 1.00 91.81 110 ALA A N 1
ATOM 808 C CA . ALA A 1 110 ? 6.754 -6.047 -14.142 1.00 91.81 110 ALA A CA 1
ATOM 809 C C . ALA A 1 110 ? 5.932 -7.155 -13.460 1.00 91.81 110 ALA A C 1
ATOM 811 O O . ALA A 1 110 ? 4.963 -7.646 -14.040 1.00 91.81 110 ALA A O 1
ATOM 812 N N . GLU A 1 111 ? 6.290 -7.521 -12.228 1.00 92.88 111 GLU A N 1
ATOM 813 C CA . GLU A 1 111 ? 5.589 -8.541 -11.446 1.00 92.88 111 GLU A CA 1
ATOM 814 C C . GLU A 1 111 ? 4.211 -8.029 -11.016 1.00 92.88 111 GLU A C 1
ATOM 816 O O . GLU A 1 111 ? 3.209 -8.691 -11.283 1.00 92.88 111 GLU A O 1
ATOM 821 N N . VAL A 1 112 ? 4.134 -6.797 -10.499 1.00 92.19 112 VAL A N 1
ATOM 822 C CA . VAL A 1 112 ? 2.867 -6.129 -10.141 1.00 92.19 112 VAL A CA 1
ATOM 823 C C . VAL A 1 112 ? 1.905 -6.107 -11.332 1.00 92.19 112 VAL A C 1
ATOM 825 O O . VAL A 1 112 ? 0.738 -6.489 -11.231 1.00 92.19 112 VAL A O 1
ATOM 828 N N . ARG A 1 113 ?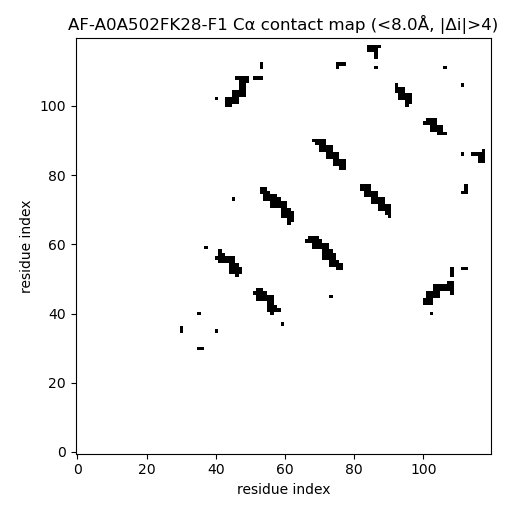 2.410 -5.734 -12.512 1.00 90.44 113 ARG A N 1
ATOM 829 C CA . ARG A 1 113 ? 1.631 -5.699 -13.759 1.00 90.44 113 ARG A CA 1
ATOM 830 C C . ARG A 1 113 ? 1.227 -7.086 -14.256 1.00 90.44 113 ARG A C 1
ATOM 832 O O . ARG A 1 113 ? 0.282 -7.174 -15.036 1.00 90.44 113 ARG A O 1
ATOM 839 N N . SER A 1 114 ? 1.865 -8.161 -13.802 1.00 91.19 114 SER A N 1
ATOM 840 C CA . SER A 1 114 ? 1.488 -9.542 -14.134 1.00 91.19 114 SER A CA 1
ATOM 841 C C . SER A 1 114 ? 0.436 -10.139 -13.194 1.00 91.19 114 SER A C 1
ATOM 843 O O . SER A 1 114 ? -0.189 -11.136 -13.553 1.00 91.19 114 SER A O 1
ATOM 845 N N . LEU A 1 115 ? 0.199 -9.518 -12.030 1.00 91.94 115 LEU A N 1
ATOM 846 C CA . LEU A 1 115 ? -0.761 -10.024 -11.050 1.00 91.94 115 LEU A CA 1
ATOM 847 C C . LEU A 1 115 ? -2.173 -10.151 -11.642 1.00 91.94 115 LEU A C 1
ATOM 849 O O . LEU A 1 115 ? -2.565 -9.338 -12.488 1.00 91.94 115 LEU A O 1
ATOM 853 N N . PRO A 1 116 ? -2.969 -11.136 -11.202 1.00 90.94 116 PRO A N 1
ATOM 854 C CA . PRO A 1 116 ? -4.371 -11.226 -11.586 1.00 90.94 116 PRO A CA 1
ATOM 855 C C . PRO A 1 116 ? -5.128 -9.943 -11.234 1.00 90.94 116 PRO A C 1
ATOM 857 O O . PRO A 1 116 ? -4.870 -9.329 -10.198 1.00 90.94 116 PRO A O 1
ATOM 860 N N . ALA A 1 117 ? -6.067 -9.550 -12.094 1.00 91.06 117 ALA A N 1
ATOM 861 C CA . ALA A 1 117 ? -6.999 -8.487 -11.748 1.00 91.06 117 ALA A CA 1
ATOM 862 C C . ALA A 1 117 ? -7.876 -8.942 -10.573 1.00 91.06 117 ALA A C 1
ATOM 864 O O . ALA A 1 117 ? -8.332 -10.089 -10.539 1.00 91.06 117 ALA A O 1
ATOM 865 N N . LEU A 1 118 ? -8.106 -8.041 -9.624 1.00 90.75 118 LEU A N 1
ATOM 866 C CA . LEU A 1 118 ? -9.062 -8.230 -8.549 1.00 90.75 118 LEU A CA 1
ATOM 867 C C . LEU A 1 118 ? -10.463 -8.320 -9.164 1.00 90.75 118 LEU A C 1
ATOM 869 O O . LEU A 1 118 ? -10.897 -7.413 -9.874 1.00 90.75 118 LEU A O 1
ATOM 873 N N . GLY A 1 119 ? -11.141 -9.442 -8.930 1.00 85.69 119 GLY A N 1
ATOM 874 C CA . GLY A 1 119 ? -12.552 -9.592 -9.268 1.00 85.69 119 GLY A CA 1
ATOM 875 C C . GLY A 1 119 ? -13.409 -8.904 -8.211 1.00 85.69 119 GLY A C 1
ATOM 876 O O . GLY A 1 119 ? -13.138 -9.064 -7.020 1.00 85.69 119 GLY A O 1
ATOM 877 N N . TYR A 1 120 ? -14.416 -8.162 -8.662 1.00 62.00 120 TYR A N 1
ATOM 878 C CA . TYR A 1 120 ? -15.463 -7.576 -7.824 1.00 62.00 120 TYR A CA 1
ATOM 879 C C . TYR A 1 120 ? -16.734 -8.421 -7.890 1.00 62.00 120 TYR A C 1
ATOM 881 O O . TYR A 1 120 ? -17.016 -8.965 -8.985 1.00 62.00 120 TYR A O 1
#

pLDDT: mean 80.91, std 18.03, range [33.72, 96.0]

Sequence (120 aa):
MKLMRTATLLAALAAAPALAQGQTPAGATAIPSGHLRAEALIDRDVYSTDNVEVGEVQDLIIDPAGGRVTMVVIEVESRLGLAQKYVAVPLERLRLSEAERRVALDMASAEVRSLPALGY

Secondary structure (DSSP, 8-state):
------------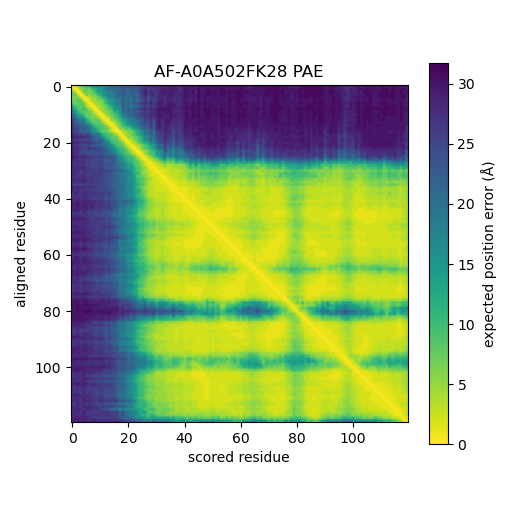-------------TTPPPPPTT---HHHHTT-EEE-TTS-EEEEEEEEEEETTTTEEEEEEEEEE-TTSS-EEEEEEEGGGEEE-TTTS-EEESS-HHHHHHSPPPP-

Solvent-accessible surface area (backbone atoms only — not comparable to full-atom values): 7754 Å² total; per-residue (Å²): 139,91,85,82,90,81,89,82,89,81,86,78,93,71,84,74,80,74,78,78,71,76,77,69,72,89,81,72,82,77,80,59,89,99,62,78,60,66,76,77,54,37,83,18,50,29,26,21,70,78,74,40,80,44,36,33,27,70,48,74,42,63,40,82,91,74,76,39,76,53,29,35,29,31,39,31,63,39,97,80,78,82,49,75,42,42,32,73,42,55,46,85,44,51,43,81,40,90,88,72,70,37,32,40,34,79,45,48,52,70,58,64,73,65,52,68,67,60,83,131

InterPro domains:
  IPR011033 PRC-barrel-like superfamily [SSF50346] (34-118)
  IPR027275 PRC-barrel domain [PF05239] (37-96)

Nearest PDB structures (foldseek):
  3htr-assembly1_B  TM=8.005E-01  e=3.039E-06  Rhodopseudomonas palustris
  3htr-assembly1_A  TM=7.943E-01  e=3.888E-06  Rhodopseudomonas palustris
  8onw-assembly3_D  TM=7.440E-01  e=1.473E-04  Archaeoglobus fulgidus
  8onw-assembly2_B  TM=7.356E-01  e=1.473E-04  Archaeoglobus fulgidus
  8qzo-assembly2_B  TM=7.713E-01  e=1.732E-03  Archaeoglobus fulgidus